Protein AF-A0A0D2MKE3-F1 (afdb_monomer)

Radius of gyration: 37.65 Å; Cα contacts (8 Å, |Δi|>4): 46; chains: 1; bounding box: 100×80×68 Å

Mean predicted aligned error: 19.15 Å

pLDDT: mean 70.08, std 14.95, range [30.0, 91.25]

Sequence (174 aa):
MLSNNLSEYFNKFILGAKDKLILTCVDTIMTKIIQRIAQKKEAKKVIEPLCPKIQKKLDTKTELCNRNSINVLTIMMMLQERLESYADPCYPKTTYISIYSHLIKPIRGAKQWSQVQSIEPIQPLVPRRPPGKPRKARKKGVDEAQLLVKDGRGGHANELHEMWWSIGPQCQNM

Organism: Gossypium raimondii (NCBI:txid29730)

Structure (mmCIF, N/CA/C/O backbone):
data_AF-A0A0D2MKE3-F1
#
_entry.id   AF-A0A0D2MKE3-F1
#
loop_
_atom_site.group_PDB
_atom_site.id
_atom_site.type_symbol
_atom_site.label_atom_id
_atom_site.label_alt_id
_atom_site.label_comp_id
_atom_site.label_asym_id
_atom_site.label_entity_id
_atom_site.label_seq_id
_atom_site.pdbx_PDB_ins_code
_atom_site.Cartn_x
_atom_site.Cartn_y
_atom_site.Cartn_z
_atom_site.occupancy
_atom_site.B_iso_or_equiv
_atom_site.auth_seq_id
_atom_site.auth_comp_id
_atom_site.auth_asym_id
_atom_site.auth_atom_id
_atom_site.pdbx_PDB_model_num
ATOM 1 N N . MET A 1 1 ? -10.986 14.082 -13.977 1.00 52.31 1 MET A N 1
ATOM 2 C CA . MET A 1 1 ? -11.693 12.816 -13.673 1.00 52.31 1 MET A CA 1
ATOM 3 C C . MET A 1 1 ? -10.699 11.724 -13.216 1.00 52.31 1 MET A C 1
ATOM 5 O O . MET A 1 1 ? -10.683 10.635 -13.761 1.00 52.31 1 MET A O 1
ATOM 9 N N . LEU A 1 2 ? -9.843 12.017 -12.221 1.00 53.47 2 LEU A N 1
ATOM 10 C CA . LEU A 1 2 ? -8.822 11.095 -11.662 1.00 53.47 2 LEU A CA 1
ATOM 11 C C . LEU A 1 2 ? -9.070 10.762 -10.176 1.00 53.47 2 LEU A C 1
ATOM 13 O O . LEU A 1 2 ? -8.416 9.889 -9.611 1.00 53.47 2 LEU A O 1
ATOM 17 N N . SER A 1 3 ? -10.024 11.447 -9.537 1.00 49.38 3 SER A N 1
ATOM 18 C CA . SER A 1 3 ? -10.371 11.271 -8.124 1.00 49.38 3 SER A CA 1
ATOM 19 C C . SER A 1 3 ? -11.069 9.941 -7.846 1.00 49.38 3 SER A C 1
ATOM 21 O O . SER A 1 3 ? -10.851 9.369 -6.781 1.00 49.38 3 SER A O 1
ATOM 23 N N . ASN A 1 4 ? -11.840 9.420 -8.810 1.00 67.38 4 ASN A N 1
ATOM 24 C CA . ASN A 1 4 ? -12.616 8.196 -8.617 1.00 67.38 4 ASN A CA 1
ATOM 25 C C . ASN A 1 4 ? -11.717 6.971 -8.361 1.00 67.38 4 ASN A C 1
ATOM 27 O O . ASN A 1 4 ? -11.952 6.193 -7.439 1.00 67.38 4 ASN A O 1
ATOM 31 N N . ASN A 1 5 ? -10.601 6.866 -9.088 1.00 79.56 5 ASN A N 1
ATOM 32 C CA . ASN A 1 5 ? -9.660 5.753 -8.930 1.00 79.56 5 ASN A CA 1
ATOM 33 C C . ASN A 1 5 ? -8.961 5.768 -7.561 1.00 79.56 5 ASN A C 1
ATOM 35 O O . ASN A 1 5 ? -8.686 4.712 -6.987 1.00 79.56 5 ASN A O 1
ATOM 39 N N . LEU A 1 6 ? -8.679 6.957 -7.016 1.00 80.00 6 LEU A N 1
ATOM 40 C CA . LEU A 1 6 ? -8.068 7.098 -5.692 1.00 80.00 6 LEU A CA 1
ATOM 41 C C . LEU A 1 6 ? -9.057 6.723 -4.585 1.00 80.00 6 LEU A C 1
ATOM 43 O O . LEU A 1 6 ? -8.683 5.997 -3.661 1.00 80.00 6 LEU A O 1
ATOM 47 N N . SER A 1 7 ? -10.315 7.162 -4.695 1.00 81.69 7 SER A N 1
ATOM 48 C CA . SER A 1 7 ? -11.361 6.795 -3.738 1.00 81.69 7 SER A CA 1
ATOM 49 C C . SER A 1 7 ? -11.685 5.305 -3.780 1.00 81.69 7 SER A C 1
ATOM 51 O O . SER A 1 7 ? -11.784 4.680 -2.727 1.00 81.69 7 SER A O 1
ATOM 53 N N . GLU A 1 8 ? -11.788 4.701 -4.964 1.00 86.31 8 GLU A N 1
ATOM 54 C CA . GLU A 1 8 ? -12.044 3.264 -5.114 1.00 86.31 8 GLU A CA 1
ATOM 55 C C . GLU A 1 8 ? -10.906 2.421 -4.534 1.00 86.31 8 GLU A C 1
ATOM 57 O O . GLU A 1 8 ? -11.142 1.481 -3.767 1.00 86.31 8 GLU A O 1
ATOM 62 N N . TYR A 1 9 ? -9.658 2.791 -4.830 1.00 87.25 9 TYR A N 1
ATOM 63 C CA . TYR A 1 9 ? -8.494 2.112 -4.274 1.00 87.25 9 TYR A CA 1
ATOM 64 C C . TYR A 1 9 ? -8.438 2.226 -2.749 1.00 87.25 9 TYR A C 1
ATOM 66 O O . TYR A 1 9 ? -8.198 1.228 -2.061 1.00 87.25 9 TYR A O 1
ATOM 74 N N . PHE A 1 10 ? -8.670 3.428 -2.210 1.00 84.38 10 PHE A N 1
ATOM 75 C CA . PHE A 1 10 ? -8.697 3.644 -0.769 1.00 84.38 10 PHE A CA 1
ATOM 76 C C . PHE A 1 10 ? -9.811 2.824 -0.115 1.00 84.38 10 PHE A C 1
ATOM 78 O O . PHE A 1 10 ? -9.535 2.084 0.827 1.00 84.38 10 PHE A O 1
ATOM 85 N N . ASN A 1 11 ? -11.026 2.855 -0.669 1.00 85.94 11 ASN A N 1
ATOM 86 C CA . ASN A 1 11 ? -12.164 2.076 -0.182 1.00 85.94 11 ASN A CA 1
ATOM 87 C C . ASN A 1 11 ? -11.864 0.573 -0.159 1.00 85.94 11 ASN A C 1
ATOM 89 O O . ASN A 1 11 ? -12.123 -0.083 0.849 1.00 85.94 11 ASN A O 1
ATOM 93 N N . LYS A 1 12 ? -11.229 0.035 -1.206 1.00 90.56 12 LYS A N 1
ATOM 94 C CA . LYS A 1 12 ? -10.782 -1.365 -1.240 1.00 90.56 12 LYS A CA 1
ATOM 95 C C . LYS A 1 12 ? -9.701 -1.660 -0.195 1.00 90.56 12 LYS A C 1
ATOM 97 O O . LYS A 1 12 ? -9.696 -2.729 0.412 1.00 90.56 12 LYS A O 1
ATOM 102 N N . PHE A 1 13 ? -8.783 -0.722 0.037 1.00 88.00 13 PHE A N 1
ATOM 103 C CA . PHE A 1 13 ? -7.700 -0.873 1.010 1.00 88.00 13 PHE A CA 1
ATOM 104 C C . PHE A 1 13 ? -8.212 -0.973 2.456 1.00 88.00 13 PHE A C 1
ATOM 106 O O . PHE A 1 13 ? -7.723 -1.813 3.228 1.00 88.00 13 PHE A O 1
ATOM 113 N N . ILE A 1 14 ? -9.211 -0.158 2.808 1.00 90.44 14 ILE A N 1
ATOM 114 C CA . ILE A 1 14 ? -9.793 -0.118 4.156 1.00 90.44 14 ILE A CA 1
ATOM 115 C C . ILE A 1 14 ? -10.975 -1.076 4.349 1.00 90.44 14 ILE A C 1
ATOM 117 O O . ILE A 1 14 ? -11.397 -1.252 5.485 1.00 90.44 14 ILE A O 1
ATOM 121 N N . LEU A 1 15 ? -11.473 -1.730 3.291 1.00 89.81 15 LEU A N 1
ATOM 122 C CA . LEU A 1 15 ? -12.674 -2.576 3.330 1.00 89.81 15 LEU A CA 1
ATOM 123 C C . LEU A 1 15 ? -12.678 -3.558 4.515 1.00 89.81 15 LEU A C 1
ATOM 125 O O . LEU A 1 15 ? -13.566 -3.507 5.349 1.00 89.81 15 LEU A O 1
ATOM 129 N N . GLY A 1 16 ? -11.619 -4.359 4.675 1.00 86.62 16 GLY A N 1
ATOM 130 C CA . GLY A 1 16 ? -11.511 -5.322 5.785 1.00 86.62 16 GLY A CA 1
ATOM 131 C C . GLY A 1 16 ? -11.188 -4.727 7.167 1.00 86.62 16 GLY A C 1
ATOM 132 O O . GLY A 1 16 ? -10.924 -5.478 8.103 1.00 86.62 16 GLY A O 1
ATOM 133 N N . ALA A 1 17 ? -11.111 -3.401 7.293 1.00 87.88 17 ALA A N 1
ATOM 134 C CA . ALA A 1 17 ? -10.895 -2.689 8.555 1.00 87.88 17 ALA A CA 1
ATOM 135 C C . ALA A 1 17 ? -12.123 -1.872 8.992 1.00 87.88 17 ALA A C 1
ATOM 137 O O . ALA A 1 17 ? -12.323 -1.723 10.193 1.00 87.88 17 ALA A O 1
ATOM 138 N N . LYS A 1 18 ? -12.940 -1.381 8.045 1.00 87.88 18 LYS A N 1
ATOM 139 C CA . LYS A 1 18 ? -14.071 -0.468 8.305 1.00 87.88 18 LYS A CA 1
ATOM 140 C C . LYS A 1 18 ? -15.149 -1.046 9.218 1.00 87.88 18 LYS A C 1
ATOM 142 O O . LYS A 1 18 ? -15.751 -0.284 9.963 1.00 87.88 18 LYS A O 1
ATOM 147 N N . ASP A 1 19 ? -15.363 -2.357 9.175 1.00 89.25 19 ASP A N 1
ATOM 148 C CA . ASP A 1 19 ? -16.422 -3.015 9.955 1.00 89.25 19 ASP A CA 1
ATOM 149 C C . ASP A 1 19 ? -15.983 -3.359 11.391 1.00 89.25 19 ASP A C 1
ATOM 151 O O . ASP A 1 19 ? -16.719 -3.991 12.146 1.00 89.25 19 ASP A O 1
ATOM 155 N N . LYS A 1 20 ? -14.765 -2.966 11.785 1.00 87.88 20 LYS A N 1
ATOM 156 C CA . LYS A 1 20 ? -14.216 -3.208 13.124 1.00 87.88 20 LYS A CA 1
ATOM 157 C C . LYS A 1 20 ? -14.419 -1.992 14.026 1.00 87.88 20 LYS A C 1
ATOM 159 O O . LYS A 1 20 ? -14.598 -0.871 13.556 1.00 87.88 20 LYS A O 1
ATOM 164 N N . LEU A 1 21 ? -14.308 -2.209 15.338 1.00 91.25 21 LEU A N 1
ATOM 165 C CA . LEU A 1 21 ? -14.252 -1.125 16.325 1.00 91.25 21 LEU A CA 1
ATOM 166 C C . LEU A 1 21 ? -13.201 -0.084 15.921 1.00 91.25 21 LEU A C 1
ATOM 168 O O . LEU A 1 21 ? -12.148 -0.449 15.403 1.00 91.25 21 LEU A O 1
ATOM 172 N N . ILE A 1 22 ? -13.469 1.198 16.194 1.00 87.38 22 ILE A N 1
ATOM 173 C CA . ILE A 1 22 ? -12.643 2.333 15.737 1.00 87.38 22 ILE A CA 1
ATOM 174 C C . ILE A 1 22 ? -11.161 2.117 16.064 1.00 87.38 22 ILE A C 1
ATOM 176 O O . ILE A 1 22 ? -10.313 2.288 15.190 1.00 87.38 22 ILE A O 1
ATOM 180 N N . LEU A 1 23 ? -10.860 1.668 17.287 1.00 84.12 23 LEU A N 1
ATOM 181 C CA . LEU A 1 23 ? -9.495 1.374 17.723 1.00 84.12 23 LEU A CA 1
ATOM 182 C C . LEU A 1 23 ? -8.840 0.302 16.835 1.00 84.12 23 LEU A C 1
ATOM 184 O O . LEU A 1 23 ? -7.808 0.538 16.213 1.00 84.12 23 LEU A O 1
ATOM 188 N N . THR A 1 24 ? -9.506 -0.841 16.668 1.00 85.25 24 THR A N 1
ATOM 189 C CA . THR A 1 24 ? -9.037 -1.942 15.817 1.00 85.25 24 THR A CA 1
ATOM 190 C C . THR A 1 24 ? -8.964 -1.553 14.335 1.00 85.25 24 THR A C 1
ATOM 192 O O . THR A 1 24 ? -8.097 -2.045 13.611 1.00 85.25 24 THR A O 1
ATOM 195 N N . CYS A 1 25 ? -9.854 -0.680 13.856 1.00 87.25 25 CYS A N 1
ATOM 196 C CA . CYS A 1 25 ? -9.844 -0.156 12.492 1.00 87.25 25 CYS A CA 1
ATOM 197 C C . CYS A 1 25 ? -8.582 0.681 12.247 1.00 87.25 25 CYS A C 1
ATOM 199 O O . CYS A 1 25 ? -7.854 0.421 11.286 1.00 87.25 25 CYS A O 1
ATOM 201 N N . VAL A 1 26 ? -8.288 1.636 13.136 1.00 87.31 26 VAL A N 1
ATOM 202 C CA . VAL A 1 26 ? -7.088 2.481 13.055 1.00 87.31 26 VAL A CA 1
ATOM 203 C C . VAL A 1 26 ? -5.822 1.629 13.137 1.00 87.31 26 VAL A C 1
ATOM 205 O O . VAL A 1 26 ? -4.963 1.753 12.264 1.00 87.31 26 VAL A O 1
ATOM 208 N N . ASP A 1 27 ? -5.747 0.693 14.084 1.00 85.88 27 ASP A N 1
ATOM 209 C CA . ASP A 1 27 ? -4.601 -0.214 14.226 1.00 85.88 27 ASP A CA 1
ATOM 210 C C . ASP A 1 27 ? -4.387 -1.076 12.975 1.00 85.88 27 ASP A C 1
ATOM 212 O O . ASP A 1 27 ? -3.259 -1.252 12.501 1.00 85.88 27 ASP A O 1
ATOM 216 N N . THR A 1 28 ? -5.474 -1.579 12.378 1.00 87.38 28 THR A N 1
ATOM 217 C CA . THR A 1 28 ? -5.412 -2.370 11.140 1.00 87.38 28 THR A CA 1
ATOM 218 C C . THR A 1 28 ? -4.893 -1.522 9.975 1.00 87.38 28 THR A C 1
ATOM 220 O O . THR A 1 28 ? -4.047 -1.979 9.203 1.00 87.38 28 THR A O 1
ATOM 223 N N . ILE A 1 29 ? -5.378 -0.284 9.828 1.00 89.00 29 ILE A N 1
ATOM 224 C CA . ILE A 1 29 ? -4.932 0.636 8.772 1.00 89.00 29 ILE A CA 1
ATOM 225 C C . ILE A 1 29 ? -3.454 0.990 8.966 1.00 89.00 29 ILE A C 1
ATOM 227 O O . ILE A 1 29 ? -2.676 0.882 8.014 1.00 89.00 29 ILE A O 1
ATOM 231 N N . MET A 1 30 ? -3.049 1.342 10.189 1.00 85.88 30 MET A N 1
ATOM 232 C CA . MET A 1 30 ? -1.656 1.650 10.521 1.00 85.88 30 MET A CA 1
ATOM 233 C C . MET A 1 30 ? -0.735 0.470 10.217 1.00 85.88 30 MET A C 1
ATOM 235 O O . MET A 1 30 ? 0.257 0.637 9.509 1.00 85.88 30 MET A O 1
ATOM 239 N N . THR A 1 31 ? -1.093 -0.734 10.663 1.00 84.81 31 THR A N 1
ATOM 240 C CA . THR A 1 31 ? -0.304 -1.949 10.418 1.00 84.81 31 THR A CA 1
ATOM 241 C C . THR A 1 31 ? -0.121 -2.203 8.921 1.00 84.81 31 THR A C 1
ATOM 243 O O . THR A 1 31 ? 0.999 -2.448 8.469 1.00 84.81 31 THR A O 1
ATOM 246 N N . LYS A 1 32 ? -1.183 -2.061 8.114 1.00 87.69 32 LYS A N 1
ATOM 247 C CA . LYS A 1 32 ? -1.094 -2.207 6.651 1.00 87.69 32 LYS A CA 1
ATOM 248 C C . LYS A 1 32 ? -0.184 -1.157 6.006 1.00 87.69 32 LYS A C 1
ATOM 250 O O . LYS A 1 32 ? 0.539 -1.474 5.060 1.00 87.69 32 LYS A O 1
ATOM 255 N N . ILE A 1 33 ? -0.219 0.091 6.480 1.00 86.19 33 ILE A N 1
ATOM 256 C CA . ILE A 1 33 ? 0.670 1.156 5.990 1.00 86.19 33 ILE A CA 1
ATOM 257 C C . ILE A 1 33 ? 2.124 0.821 6.340 1.00 86.19 33 ILE A C 1
ATOM 259 O O . ILE A 1 33 ? 2.981 0.846 5.457 1.00 86.19 33 ILE A O 1
ATOM 263 N N . ILE A 1 34 ? 2.397 0.431 7.588 1.00 83.31 34 ILE A N 1
ATOM 264 C CA . ILE A 1 34 ? 3.740 0.075 8.067 1.00 83.31 34 ILE A CA 1
ATOM 265 C C . ILE A 1 34 ? 4.310 -1.103 7.271 1.00 83.31 34 ILE A C 1
ATOM 267 O O . ILE A 1 34 ? 5.431 -1.015 6.769 1.00 83.31 34 ILE A O 1
ATOM 271 N N . GLN A 1 35 ? 3.530 -2.170 7.081 1.00 84.06 35 GLN A N 1
ATOM 272 C CA . GLN A 1 35 ? 3.938 -3.333 6.287 1.00 84.06 35 GLN A CA 1
ATOM 273 C C . GLN A 1 35 ? 4.291 -2.945 4.849 1.00 84.06 35 GLN A C 1
ATOM 275 O O . GLN A 1 35 ? 5.321 -3.370 4.329 1.00 84.06 35 GLN A O 1
ATOM 280 N N . ARG A 1 36 ? 3.487 -2.083 4.212 1.00 83.75 36 ARG A N 1
ATOM 281 C CA . ARG A 1 36 ? 3.782 -1.583 2.860 1.00 83.75 36 ARG A CA 1
ATOM 282 C C . ARG A 1 36 ? 5.069 -0.771 2.807 1.00 83.75 36 ARG A C 1
ATOM 284 O O . ARG A 1 36 ? 5.821 -0.895 1.842 1.00 83.75 36 ARG A O 1
ATOM 291 N N . ILE A 1 37 ? 5.334 0.052 3.819 1.00 81.62 37 ILE A N 1
ATOM 292 C CA . ILE A 1 37 ? 6.579 0.819 3.916 1.00 81.62 37 ILE A CA 1
ATOM 293 C C . ILE A 1 37 ? 7.775 -0.124 4.090 1.00 81.62 37 ILE A C 1
ATOM 295 O O . ILE A 1 37 ? 8.781 0.055 3.406 1.00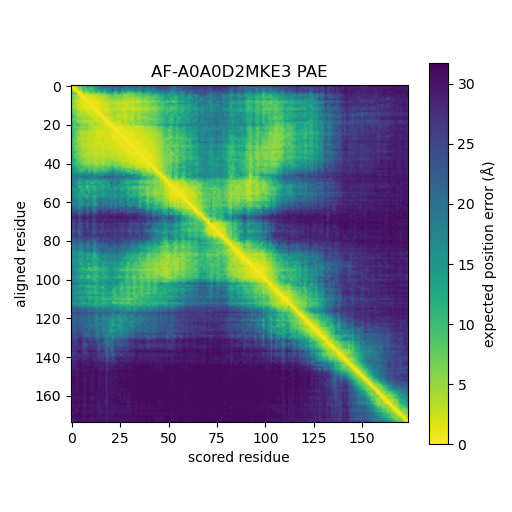 81.62 37 ILE A O 1
ATOM 299 N N . ALA A 1 38 ? 7.663 -1.141 4.948 1.00 81.69 38 ALA A N 1
ATOM 300 C CA . ALA A 1 38 ? 8.713 -2.133 5.171 1.00 81.69 38 ALA A CA 1
ATOM 301 C C . ALA A 1 38 ? 9.020 -2.934 3.894 1.00 81.69 38 ALA A C 1
ATOM 303 O O . ALA A 1 38 ? 10.162 -2.951 3.445 1.00 81.69 38 ALA A O 1
ATOM 304 N N . GLN A 1 39 ? 7.996 -3.486 3.234 1.00 80.94 39 GLN A N 1
ATOM 305 C CA . GLN A 1 39 ? 8.140 -4.187 1.951 1.00 80.94 39 GLN A CA 1
ATOM 306 C C . GLN A 1 39 ? 8.791 -3.301 0.883 1.00 80.94 39 GLN A C 1
ATOM 308 O O . GLN A 1 39 ? 9.670 -3.747 0.148 1.00 80.94 39 GLN A O 1
ATOM 313 N N . LYS A 1 40 ? 8.398 -2.021 0.809 1.00 76.44 40 LYS A N 1
ATOM 314 C CA . LYS A 1 40 ? 9.028 -1.063 -0.107 1.00 76.44 40 LYS A CA 1
ATOM 315 C C . LYS A 1 40 ? 10.491 -0.795 0.248 1.00 76.44 40 LYS A C 1
ATOM 317 O O . LYS A 1 40 ? 11.285 -0.639 -0.671 1.00 76.44 40 LYS A O 1
ATOM 322 N N . LYS A 1 41 ? 10.861 -0.719 1.532 1.00 76.75 41 LYS A N 1
ATOM 323 C CA . LYS A 1 41 ? 12.263 -0.558 1.956 1.00 76.75 41 LYS A CA 1
ATOM 324 C C . LYS A 1 41 ? 13.113 -1.763 1.561 1.00 76.75 41 LYS A C 1
ATOM 326 O O . LYS A 1 41 ? 14.193 -1.556 1.023 1.00 76.75 41 LYS A O 1
ATOM 331 N N . GLU A 1 42 ? 12.616 -2.984 1.748 1.00 75.88 42 GLU A N 1
ATOM 332 C CA . GLU A 1 42 ? 13.316 -4.196 1.299 1.00 75.88 42 GLU A CA 1
ATOM 333 C C . GLU A 1 42 ? 13.472 -4.218 -0.227 1.00 75.88 42 GLU A C 1
ATOM 335 O O . GLU A 1 42 ? 14.572 -4.415 -0.735 1.00 75.88 42 GLU A O 1
ATOM 340 N N . ALA A 1 43 ? 12.420 -3.876 -0.976 1.00 69.50 43 ALA A N 1
ATOM 341 C CA . ALA A 1 43 ? 12.498 -3.762 -2.434 1.00 69.50 43 ALA A CA 1
ATOM 342 C C . ALA A 1 43 ? 13.473 -2.663 -2.908 1.00 69.50 43 ALA A C 1
ATOM 344 O O . ALA A 1 43 ? 14.061 -2.778 -3.980 1.00 69.50 43 ALA A O 1
ATOM 345 N N . LYS A 1 44 ? 13.688 -1.600 -2.115 1.00 70.06 44 LYS A N 1
ATOM 346 C CA . LYS A 1 44 ? 14.717 -0.586 -2.402 1.00 70.06 44 LYS A CA 1
ATOM 347 C C . LYS A 1 44 ? 16.146 -1.125 -2.235 1.00 70.06 44 LYS A C 1
ATOM 349 O O . LYS A 1 44 ? 17.041 -0.535 -2.833 1.00 70.06 44 LYS A O 1
ATOM 354 N N . LYS A 1 45 ? 16.385 -2.206 -1.481 1.00 73.25 45 LYS A N 1
ATOM 355 C CA . LYS A 1 45 ? 17.733 -2.788 -1.311 1.00 73.25 45 LYS A CA 1
ATOM 356 C C . LYS A 1 45 ? 18.217 -3.556 -2.544 1.00 73.25 45 LYS A C 1
ATOM 358 O O . LYS A 1 45 ? 19.415 -3.595 -2.787 1.00 73.25 45 LYS A O 1
ATOM 363 N N . VAL A 1 46 ? 17.306 -4.129 -3.332 1.00 73.25 46 VAL A N 1
ATOM 364 C CA . VAL A 1 46 ? 17.637 -4.889 -4.553 1.00 73.25 46 VAL A CA 1
ATOM 365 C C . VAL A 1 46 ? 18.332 -3.972 -5.561 1.00 73.25 46 VAL A C 1
ATOM 367 O O . VAL A 1 46 ? 17.770 -2.942 -5.903 1.00 73.25 46 VAL A O 1
ATOM 370 N N . ILE A 1 47 ? 19.538 -4.304 -6.028 1.00 68.25 47 ILE A N 1
ATOM 371 C CA . ILE A 1 47 ? 20.425 -3.418 -6.826 1.00 68.25 47 ILE A CA 1
ATOM 372 C C . ILE A 1 47 ? 19.917 -3.190 -8.272 1.00 68.25 47 ILE A C 1
ATOM 374 O O . ILE A 1 47 ? 20.511 -2.433 -9.032 1.00 68.25 47 ILE A O 1
ATOM 378 N N . GLU A 1 48 ? 18.781 -3.779 -8.648 1.00 69.06 48 GLU A N 1
ATOM 379 C CA . GLU A 1 48 ? 18.240 -3.688 -10.005 1.00 69.06 48 GLU A CA 1
ATOM 380 C C . GLU A 1 48 ? 17.944 -2.240 -10.451 1.00 69.06 48 GLU A C 1
ATOM 382 O O . GLU A 1 48 ? 17.460 -1.429 -9.649 1.00 69.06 48 GLU A O 1
ATOM 387 N N . PRO A 1 49 ? 18.205 -1.894 -11.727 1.00 72.88 49 PRO A N 1
ATOM 388 C CA . PRO A 1 49 ? 18.050 -0.524 -12.229 1.00 72.88 49 PRO A CA 1
ATOM 389 C C . PRO A 1 49 ? 16.577 -0.128 -12.413 1.00 72.88 49 PRO A C 1
ATOM 391 O O . PRO A 1 49 ? 16.209 1.044 -12.265 1.00 72.88 49 PRO A O 1
ATOM 394 N N . LEU A 1 50 ? 15.718 -1.116 -12.681 1.00 76.12 50 LEU A N 1
ATOM 395 C CA . LEU A 1 50 ? 14.270 -0.977 -12.810 1.00 76.12 50 LEU A CA 1
ATOM 396 C C . LEU A 1 50 ? 13.524 -1.590 -11.629 1.00 76.12 50 LEU A C 1
ATOM 398 O O . LEU A 1 50 ? 14.010 -2.458 -10.911 1.00 76.12 50 LEU A O 1
ATOM 402 N N . CYS A 1 51 ? 12.287 -1.136 -11.427 1.00 73.81 51 CYS A N 1
ATOM 403 C CA . CYS A 1 51 ? 11.423 -1.749 -10.426 1.00 73.81 51 CYS A CA 1
ATOM 404 C C . CYS A 1 51 ? 11.021 -3.179 -10.862 1.00 73.81 51 CYS A C 1
ATOM 406 O O . CYS A 1 51 ? 10.610 -3.353 -12.015 1.00 73.81 51 CYS A O 1
ATOM 408 N N . PRO A 1 52 ? 10.953 -4.167 -9.943 1.00 75.19 52 PRO A N 1
ATOM 409 C CA . PRO A 1 52 ? 10.740 -5.581 -10.292 1.00 75.19 52 PRO A CA 1
ATOM 410 C C . PRO A 1 52 ? 9.481 -5.872 -11.123 1.00 75.19 52 PRO A C 1
ATOM 412 O O . PRO A 1 52 ? 9.431 -6.810 -11.911 1.00 75.19 52 PRO A O 1
ATOM 415 N N . LYS A 1 53 ? 8.419 -5.070 -10.961 1.00 76.06 53 LYS A N 1
ATOM 416 C CA . LYS A 1 53 ? 7.185 -5.215 -11.755 1.00 76.06 53 LYS A CA 1
ATOM 417 C C . LYS A 1 53 ? 7.370 -4.851 -13.225 1.00 76.06 53 LYS A C 1
ATOM 419 O O . LYS A 1 53 ? 6.667 -5.394 -14.069 1.00 76.06 53 LYS A O 1
ATOM 424 N N . ILE A 1 54 ? 8.228 -3.878 -13.504 1.00 77.62 54 ILE A N 1
ATOM 425 C CA . ILE A 1 54 ? 8.477 -3.372 -14.853 1.00 77.62 54 ILE A CA 1
ATOM 426 C C . ILE A 1 54 ? 9.459 -4.305 -15.545 1.00 77.62 54 ILE A C 1
ATOM 428 O O . ILE A 1 54 ? 9.218 -4.673 -16.685 1.00 77.62 54 ILE A O 1
ATOM 432 N N . GLN A 1 55 ? 10.470 -4.774 -14.813 1.00 76.69 55 GLN A N 1
ATOM 433 C CA . GLN A 1 55 ? 11.413 -5.780 -15.290 1.00 76.69 55 GLN A CA 1
ATOM 434 C C . GLN A 1 55 ? 10.691 -7.055 -15.734 1.00 76.69 55 GLN A C 1
ATOM 436 O O . GLN A 1 55 ? 10.750 -7.390 -16.905 1.00 76.69 55 GLN A O 1
ATOM 441 N N . LYS A 1 56 ? 9.806 -7.626 -14.903 1.00 81.06 56 LYS A N 1
ATOM 442 C CA . LYS A 1 56 ? 8.969 -8.775 -15.312 1.00 81.06 56 LYS A CA 1
ATOM 443 C C . LYS A 1 56 ? 8.133 -8.528 -16.575 1.00 81.06 56 LYS A C 1
ATOM 445 O O . LYS A 1 56 ? 7.884 -9.446 -17.354 1.00 81.06 56 LYS A O 1
ATOM 450 N N . LYS A 1 57 ? 7.653 -7.296 -16.781 1.00 80.00 57 LYS A N 1
ATOM 451 C CA . LYS A 1 57 ? 6.914 -6.916 -18.000 1.00 80.00 57 LYS A CA 1
ATOM 452 C C . LYS A 1 57 ? 7.827 -6.771 -19.220 1.00 80.00 57 LYS A C 1
ATOM 454 O O . LYS A 1 57 ? 7.363 -6.979 -20.336 1.00 80.00 57 LYS A O 1
ATOM 459 N N . LEU A 1 58 ? 9.078 -6.371 -19.020 1.00 74.44 58 LEU A N 1
ATOM 460 C CA . LEU A 1 58 ? 10.092 -6.304 -20.068 1.00 74.44 58 LEU A CA 1
ATOM 461 C C . LEU A 1 58 ? 10.568 -7.711 -20.436 1.00 74.44 58 LEU A C 1
ATOM 463 O O . LEU A 1 58 ? 10.596 -8.030 -21.619 1.00 74.44 58 LEU A O 1
ATOM 467 N N . ASP A 1 59 ? 10.815 -8.573 -19.451 1.00 75.88 59 ASP A N 1
ATOM 468 C CA . ASP A 1 59 ? 11.240 -9.963 -19.651 1.00 75.88 59 ASP A CA 1
ATOM 469 C C . ASP A 1 59 ? 10.187 -10.750 -20.440 1.00 75.88 59 ASP A C 1
ATOM 471 O O . ASP A 1 59 ? 10.489 -11.347 -21.466 1.00 75.88 59 ASP A O 1
ATOM 475 N N . THR A 1 60 ? 8.911 -10.645 -20.055 1.00 78.00 60 THR A N 1
ATOM 476 C CA . THR A 1 60 ? 7.804 -11.295 -20.786 1.00 78.00 60 THR A CA 1
ATOM 477 C C . THR A 1 60 ? 7.663 -10.798 -22.225 1.00 78.00 60 THR A C 1
ATOM 479 O O . THR A 1 60 ? 7.423 -11.592 -23.134 1.00 78.00 60 THR A O 1
ATOM 482 N N . LYS A 1 61 ? 7.832 -9.492 -22.472 1.00 71.62 61 LYS A N 1
ATOM 483 C CA . LYS A 1 61 ? 7.856 -8.954 -23.842 1.00 71.62 61 LYS A CA 1
ATOM 484 C C . LYS A 1 61 ? 9.075 -9.438 -24.625 1.00 71.62 61 LYS A C 1
ATOM 486 O O . LYS A 1 61 ? 8.950 -9.689 -25.818 1.00 71.62 61 LYS A O 1
ATOM 491 N N . THR A 1 62 ? 10.215 -9.592 -23.959 1.00 69.06 62 THR A N 1
ATOM 492 C CA . THR A 1 62 ? 11.464 -10.096 -24.541 1.00 69.06 62 THR A CA 1
ATOM 493 C C . THR A 1 62 ? 11.335 -11.568 -24.941 1.00 69.06 62 THR A C 1
ATOM 495 O O . THR A 1 62 ? 11.671 -11.933 -26.065 1.00 69.06 62 THR A O 1
ATOM 498 N N . GLU A 1 63 ? 10.743 -12.406 -24.090 1.00 67.19 63 GLU A N 1
ATOM 499 C CA . GLU A 1 63 ? 10.478 -13.821 -24.383 1.00 67.19 63 GLU A CA 1
ATOM 500 C C . GLU A 1 63 ? 9.533 -14.015 -25.579 1.00 67.19 63 GLU A C 1
ATOM 502 O O . GLU A 1 63 ? 9.779 -14.865 -26.436 1.00 67.19 63 GLU A O 1
ATOM 507 N N . LEU A 1 64 ? 8.477 -13.198 -25.685 1.00 65.38 64 LEU A N 1
ATOM 508 C CA . LEU A 1 64 ? 7.570 -13.202 -26.842 1.00 65.38 64 LEU A CA 1
ATOM 509 C C . LEU A 1 64 ? 8.276 -12.768 -28.135 1.00 65.38 64 LEU A C 1
ATOM 511 O O . LEU A 1 64 ? 7.929 -13.218 -29.227 1.00 65.38 64 LEU A O 1
ATOM 515 N N . CYS A 1 65 ? 9.272 -11.897 -28.009 1.00 60.19 65 CYS A N 1
ATOM 516 C CA . CYS A 1 65 ? 10.024 -11.331 -29.114 1.00 60.19 65 CYS A CA 1
ATOM 517 C C . CYS A 1 65 ? 11.045 -12.314 -29.701 1.00 60.19 65 CYS A C 1
ATOM 519 O O . CYS A 1 65 ? 11.206 -12.366 -30.915 1.00 60.19 65 CYS A O 1
ATOM 521 N N . ASN A 1 66 ? 11.653 -13.158 -28.864 1.00 58.06 66 ASN A N 1
ATOM 522 C CA . ASN A 1 66 ? 12.571 -14.219 -29.297 1.00 58.06 66 ASN A CA 1
ATOM 523 C C . ASN A 1 66 ? 11.887 -15.314 -30.136 1.00 58.06 66 ASN A C 1
ATOM 525 O O . ASN A 1 66 ? 12.563 -16.115 -30.775 1.00 58.06 66 ASN A O 1
ATOM 529 N N . ARG A 1 67 ? 10.547 -15.356 -30.144 1.00 59.91 67 ARG A N 1
ATOM 530 C CA . ARG A 1 67 ? 9.752 -16.330 -30.902 1.00 59.91 67 ARG A CA 1
ATOM 531 C C . ARG A 1 67 ? 9.347 -15.831 -32.300 1.00 59.91 67 ARG A C 1
ATOM 533 O O . ARG A 1 67 ? 9.061 -16.657 -33.159 1.00 59.91 67 ARG A O 1
ATOM 540 N N . ASN A 1 68 ? 9.362 -14.515 -32.543 1.00 57.06 68 ASN A N 1
ATOM 541 C CA . ASN A 1 68 ? 8.934 -13.896 -33.802 1.00 57.06 68 ASN A CA 1
ATOM 542 C C . ASN A 1 68 ? 10.092 -13.093 -34.416 1.00 57.06 68 ASN A C 1
ATOM 544 O O . ASN A 1 68 ? 10.565 -12.118 -33.839 1.00 57.06 68 ASN A O 1
ATOM 548 N N . SER A 1 69 ? 10.542 -13.499 -35.600 1.00 55.78 69 SER A N 1
ATOM 549 C CA . SER A 1 69 ? 11.861 -13.181 -36.164 1.00 55.78 69 SER A CA 1
ATOM 550 C C . SER A 1 69 ? 12.156 -11.712 -36.518 1.00 55.78 69 SER A C 1
ATOM 552 O O . SER A 1 69 ? 13.269 -11.438 -36.950 1.00 55.78 69 SER A O 1
ATOM 554 N N . ILE A 1 70 ? 11.227 -10.755 -36.378 1.00 57.75 70 ILE A N 1
ATOM 555 C CA . ILE A 1 70 ? 11.454 -9.348 -36.774 1.00 57.75 70 ILE A CA 1
ATOM 556 C C . ILE A 1 70 ? 10.650 -8.398 -35.881 1.00 57.75 70 ILE A C 1
ATOM 558 O O . ILE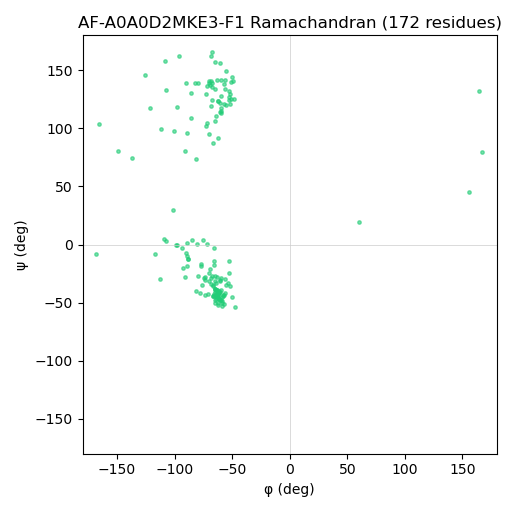 A 1 70 ? 9.583 -7.918 -36.248 1.00 57.75 70 ILE A O 1
ATOM 562 N N . ASN A 1 71 ? 11.154 -8.112 -34.689 1.00 63.88 71 ASN A N 1
ATOM 563 C CA . ASN A 1 71 ? 10.561 -7.125 -33.794 1.00 63.88 71 ASN A CA 1
ATOM 564 C C . ASN A 1 71 ? 11.629 -6.096 -33.410 1.00 63.88 71 ASN A C 1
ATOM 566 O O . ASN A 1 71 ? 12.802 -6.426 -33.247 1.00 63.88 71 ASN A O 1
ATOM 570 N N . VAL A 1 72 ? 11.212 -4.841 -33.224 1.00 64.00 72 VAL A N 1
ATOM 571 C CA . VAL A 1 72 ? 12.086 -3.719 -32.825 1.00 64.00 72 VAL A CA 1
ATOM 572 C C . VAL A 1 72 ? 12.889 -4.044 -31.555 1.00 64.00 72 VAL A C 1
ATOM 574 O O . VAL A 1 72 ? 14.046 -3.650 -31.448 1.00 64.00 72 VAL A O 1
ATOM 577 N N . LEU A 1 73 ? 12.316 -4.830 -30.631 1.00 62.28 73 LEU A N 1
ATOM 578 C CA . LEU A 1 73 ? 13.018 -5.318 -29.438 1.00 62.28 73 LEU A CA 1
ATOM 579 C C . LEU A 1 73 ? 14.213 -6.219 -29.791 1.00 62.28 73 LEU A C 1
ATOM 581 O O . LEU A 1 73 ? 15.275 -6.060 -29.199 1.00 62.28 73 LEU A O 1
ATOM 585 N N . THR A 1 74 ? 14.062 -7.133 -30.758 1.00 62.38 74 THR A N 1
ATOM 586 C CA . THR A 1 74 ? 15.144 -8.025 -31.200 1.00 62.38 74 THR A CA 1
ATOM 587 C C . THR A 1 74 ? 16.287 -7.220 -31.821 1.00 62.38 74 THR A C 1
ATOM 589 O O . THR A 1 74 ? 17.447 -7.501 -31.547 1.00 62.38 74 THR A O 1
ATOM 592 N N . ILE A 1 75 ? 15.974 -6.171 -32.593 1.00 63.97 75 ILE A N 1
ATOM 593 C CA . ILE A 1 75 ? 16.971 -5.259 -33.184 1.00 63.97 75 ILE A CA 1
ATOM 594 C C . ILE A 1 75 ? 17.689 -4.446 -32.092 1.00 63.97 75 ILE A C 1
ATOM 596 O O . ILE A 1 75 ? 18.912 -4.371 -32.104 1.00 63.97 75 ILE A O 1
ATOM 600 N N . MET A 1 76 ? 16.965 -3.903 -31.106 1.00 67.50 76 MET A N 1
ATOM 601 C CA . MET A 1 76 ? 17.567 -3.201 -29.958 1.00 67.50 76 MET A CA 1
ATOM 602 C C . MET A 1 76 ? 18.485 -4.105 -29.123 1.00 67.50 76 MET A C 1
ATOM 604 O O . MET A 1 76 ? 19.561 -3.678 -28.715 1.00 67.50 76 MET A O 1
ATOM 608 N N . MET A 1 77 ? 18.092 -5.364 -28.899 1.00 63.38 77 MET A N 1
ATOM 609 C CA . MET A 1 77 ? 18.930 -6.347 -28.204 1.00 63.38 77 MET A CA 1
ATOM 610 C C . MET A 1 77 ? 20.207 -6.678 -28.988 1.00 63.38 77 MET A C 1
ATOM 612 O O . MET A 1 77 ? 21.269 -6.809 -28.386 1.00 63.38 77 MET A O 1
ATOM 616 N N . MET A 1 78 ? 20.118 -6.774 -30.320 1.00 59.81 78 MET A N 1
ATOM 617 C CA . MET A 1 78 ? 21.265 -7.000 -31.214 1.00 59.81 78 MET A CA 1
ATOM 618 C C . MET A 1 78 ? 22.215 -5.792 -31.273 1.00 59.81 78 MET A C 1
ATOM 620 O O . MET A 1 78 ? 23.412 -5.972 -31.466 1.00 59.81 78 MET A O 1
ATOM 624 N N . LEU A 1 79 ? 21.700 -4.574 -31.068 1.00 65.31 79 LEU A N 1
ATOM 625 C CA . LEU A 1 79 ? 22.482 -3.332 -30.983 1.00 65.31 79 LEU A CA 1
ATOM 626 C C . LEU A 1 79 ? 23.142 -3.115 -29.609 1.00 65.31 79 LEU A C 1
ATOM 628 O O . LEU A 1 79 ? 23.832 -2.119 -29.413 1.00 65.31 79 LEU A O 1
ATOM 632 N N . GLN A 1 80 ? 22.961 -4.048 -28.664 1.00 59.12 80 GLN A N 1
ATOM 633 C CA . GLN A 1 80 ? 23.587 -4.032 -27.336 1.00 59.12 80 GLN A CA 1
ATOM 634 C C . GLN A 1 80 ? 23.234 -2.787 -26.494 1.00 59.12 80 GLN A C 1
ATOM 636 O O . GLN A 1 80 ? 23.906 -2.472 -25.508 1.00 59.12 80 GLN A O 1
ATOM 641 N N . GLU A 1 81 ? 22.144 -2.097 -26.842 1.00 63.16 81 GLU A N 1
ATOM 642 C CA . GLU A 1 81 ? 21.599 -0.998 -26.053 1.00 63.16 81 GLU A CA 1
ATOM 643 C C . GLU A 1 81 ? 20.772 -1.536 -24.881 1.00 63.16 81 GLU A C 1
ATOM 645 O O . GLU A 1 81 ? 19.996 -2.490 -24.995 1.00 63.16 81 GLU A O 1
ATOM 650 N N . ARG A 1 82 ? 20.918 -0.908 -23.709 1.00 65.25 82 ARG A N 1
ATOM 651 C CA . ARG A 1 82 ? 20.128 -1.281 -22.530 1.00 65.25 82 ARG A CA 1
ATOM 652 C C . ARG A 1 82 ? 18.671 -0.908 -22.775 1.00 65.25 82 ARG A C 1
ATOM 654 O O . ARG A 1 82 ? 18.352 0.274 -22.860 1.00 65.25 82 ARG A O 1
ATOM 661 N N . LEU A 1 83 ? 17.781 -1.899 -22.752 1.00 65.06 83 LEU A N 1
ATOM 662 C CA . LEU A 1 83 ? 16.322 -1.731 -22.863 1.00 65.06 83 LEU A CA 1
ATOM 663 C C . LEU A 1 83 ? 15.748 -0.723 -21.841 1.00 65.06 83 LEU A C 1
ATOM 665 O O . LEU A 1 83 ? 14.710 -0.103 -22.050 1.00 65.06 83 LEU A O 1
ATOM 669 N N . GLU A 1 84 ? 16.463 -0.537 -20.733 1.00 66.38 84 GLU A N 1
ATOM 670 C CA . GLU A 1 84 ? 16.161 0.410 -19.660 1.00 66.38 84 GLU A CA 1
ATOM 671 C C . GLU A 1 84 ? 16.228 1.879 -20.095 1.00 66.38 84 GLU A C 1
ATOM 673 O O . GLU A 1 84 ? 15.543 2.711 -19.509 1.00 66.38 84 GLU A O 1
ATOM 678 N N . SER A 1 85 ? 17.027 2.193 -21.119 1.00 70.06 85 SER A N 1
ATOM 679 C CA . SER A 1 85 ? 17.179 3.549 -21.666 1.00 70.06 85 SER A CA 1
ATOM 680 C C . SER A 1 85 ? 15.934 4.037 -22.409 1.00 70.06 85 SER A C 1
ATOM 682 O O . SER A 1 85 ? 15.693 5.237 -22.487 1.00 70.06 85 SER A O 1
ATOM 684 N N . TYR A 1 86 ? 15.118 3.104 -22.905 1.00 71.75 86 TYR A N 1
ATOM 685 C CA . TYR A 1 86 ? 13.867 3.396 -23.598 1.00 71.75 86 TYR A CA 1
ATOM 686 C C . TYR A 1 86 ? 12.669 3.497 -22.641 1.00 71.75 86 TYR A C 1
ATOM 688 O O . TYR A 1 86 ? 11.581 3.932 -23.021 1.00 71.75 86 TYR A O 1
ATOM 696 N N . ALA A 1 87 ? 12.837 3.074 -21.384 1.00 72.12 87 ALA A N 1
ATOM 697 C CA . ALA A 1 87 ? 11.796 3.232 -20.386 1.00 72.12 87 ALA A CA 1
ATOM 698 C C . ALA A 1 87 ? 11.633 4.719 -20.037 1.00 72.12 87 ALA A C 1
ATOM 700 O O . ALA A 1 87 ? 12.614 5.432 -19.839 1.00 72.12 87 ALA A O 1
ATOM 701 N N . ASP A 1 88 ? 10.382 5.173 -19.924 1.00 77.94 88 ASP A N 1
ATOM 702 C CA . ASP A 1 88 ? 10.070 6.530 -19.469 1.00 77.94 88 ASP A CA 1
ATOM 703 C C . ASP A 1 88 ? 10.839 6.873 -18.169 1.00 77.94 88 ASP A C 1
ATOM 705 O O . ASP A 1 88 ? 10.923 6.012 -17.281 1.00 77.94 88 ASP A O 1
ATOM 709 N N . PRO A 1 89 ? 11.358 8.110 -18.008 1.00 81.44 89 PRO A N 1
ATOM 710 C CA . PRO A 1 89 ? 12.097 8.547 -16.818 1.00 81.44 89 PRO A CA 1
ATOM 711 C C . PRO A 1 89 ? 11.390 8.331 -15.467 1.00 81.44 89 PRO A C 1
ATOM 713 O O . PRO A 1 89 ? 12.037 8.414 -14.419 1.00 81.44 89 PRO A O 1
ATOM 716 N N . CYS A 1 90 ? 10.084 8.038 -15.448 1.00 77.38 90 CYS A N 1
ATOM 717 C CA . CYS A 1 90 ? 9.335 7.669 -14.245 1.00 77.38 90 CYS A CA 1
ATOM 718 C C . CYS A 1 90 ? 9.560 6.221 -13.756 1.00 77.38 90 CYS A C 1
ATOM 720 O O . CYS A 1 90 ? 9.239 5.907 -12.606 1.00 77.38 90 CYS A O 1
ATOM 722 N N . TYR A 1 91 ? 10.103 5.338 -14.597 1.00 76.12 91 TYR A N 1
ATOM 723 C CA . TYR A 1 91 ? 10.290 3.910 -14.321 1.00 76.12 91 TYR A CA 1
ATOM 724 C C . TYR A 1 91 ? 11.627 3.495 -13.683 1.00 76.12 91 TYR A C 1
ATOM 726 O O . TYR A 1 91 ? 11.621 2.492 -12.948 1.00 76.12 91 TYR A O 1
ATOM 734 N N . PRO A 1 92 ? 12.750 4.214 -13.894 1.00 82.56 92 PRO A N 1
ATOM 735 C CA . PRO A 1 92 ? 13.979 3.991 -13.156 1.00 82.56 92 PRO A CA 1
ATOM 736 C C . PRO A 1 92 ? 13.755 3.969 -11.647 1.00 82.56 92 PRO A C 1
ATOM 738 O O . PRO A 1 92 ? 13.010 4.768 -11.063 1.00 82.56 92 PRO A O 1
ATOM 741 N N . LYS A 1 93 ? 14.455 3.049 -10.985 1.00 81.50 93 LYS A N 1
ATOM 742 C CA . LYS A 1 93 ? 14.370 2.884 -9.535 1.00 81.50 93 LYS A CA 1
ATOM 743 C C . LYS A 1 93 ? 14.802 4.148 -8.786 1.00 81.50 93 LYS A C 1
ATOM 745 O O . LYS A 1 93 ? 14.269 4.428 -7.715 1.00 81.50 93 LYS A O 1
ATOM 750 N N . THR A 1 94 ? 15.723 4.930 -9.344 1.00 81.12 94 THR A N 1
ATOM 751 C CA . THR A 1 94 ? 16.182 6.216 -8.794 1.00 81.12 94 THR A CA 1
ATOM 752 C C . THR A 1 94 ? 15.029 7.212 -8.646 1.00 81.12 94 THR A C 1
ATOM 754 O O . THR A 1 94 ? 14.797 7.723 -7.547 1.00 81.12 94 THR A O 1
ATOM 757 N N . THR A 1 95 ? 14.236 7.406 -9.703 1.00 82.00 95 THR A N 1
ATOM 758 C CA . THR A 1 95 ? 13.050 8.273 -9.707 1.00 82.00 95 THR A CA 1
ATOM 759 C C . THR A 1 95 ? 12.002 7.773 -8.717 1.00 82.00 95 THR A C 1
ATOM 761 O O . THR A 1 95 ? 11.493 8.542 -7.901 1.00 82.00 95 THR A O 1
ATOM 764 N N . TYR A 1 96 ? 11.746 6.461 -8.696 1.00 78.19 96 TYR A N 1
ATOM 765 C CA . TYR A 1 96 ? 10.853 5.846 -7.712 1.00 78.19 96 TYR A CA 1
ATOM 766 C C . TYR A 1 96 ? 11.328 6.098 -6.269 1.00 78.19 96 TYR A C 1
ATOM 768 O O . TYR A 1 96 ? 10.539 6.462 -5.395 1.00 78.19 96 TYR A O 1
ATOM 776 N N . ILE A 1 97 ? 12.622 5.932 -5.983 1.00 80.25 97 ILE A N 1
ATOM 777 C CA . ILE A 1 97 ? 13.184 6.185 -4.650 1.00 80.25 97 ILE A CA 1
ATOM 778 C C . ILE A 1 97 ? 13.014 7.650 -4.253 1.00 80.25 97 ILE A C 1
ATOM 780 O O . ILE A 1 97 ? 12.643 7.883 -3.101 1.00 80.25 97 ILE A O 1
ATOM 784 N N . SER A 1 98 ? 13.252 8.579 -5.183 1.00 80.62 98 SER A N 1
ATOM 785 C CA . SER A 1 98 ? 13.122 10.026 -4.985 1.00 80.62 98 SER A CA 1
ATOM 786 C C . SER A 1 98 ? 11.683 10.426 -4.644 1.00 80.62 98 SER A C 1
ATOM 788 O O . SER A 1 98 ? 11.442 11.008 -3.586 1.00 80.62 98 SER A O 1
ATOM 790 N N . ILE A 1 99 ? 10.708 9.996 -5.456 1.00 77.44 99 ILE A N 1
ATOM 791 C CA . ILE A 1 99 ? 9.275 10.273 -5.247 1.00 77.44 99 ILE A CA 1
ATOM 792 C C . ILE A 1 99 ? 8.796 9.717 -3.897 1.00 77.44 99 ILE A C 1
ATOM 794 O O . ILE A 1 99 ? 8.025 10.356 -3.184 1.00 77.44 99 ILE A O 1
ATOM 798 N N . TYR A 1 100 ? 9.270 8.528 -3.514 1.00 71.38 100 TYR A N 1
ATOM 799 C CA . TYR A 1 100 ? 8.917 7.880 -2.248 1.00 71.38 100 TYR A CA 1
ATOM 800 C C . TYR A 1 100 ? 10.008 8.033 -1.175 1.00 71.38 100 TYR A C 1
ATOM 802 O O . TYR A 1 100 ? 10.197 7.116 -0.363 1.00 71.38 100 TYR A O 1
ATOM 810 N N . SER A 1 101 ? 10.781 9.120 -1.190 1.00 76.75 101 SER A N 1
ATOM 811 C CA . SER A 1 101 ? 11.809 9.406 -0.177 1.00 76.75 101 SER A CA 1
ATOM 812 C C . SER A 1 101 ? 11.176 9.944 1.113 1.00 76.75 101 SER A C 1
ATOM 814 O O . SER A 1 101 ? 11.498 9.481 2.210 1.00 76.75 101 SER A O 1
ATOM 816 N N . HIS A 1 102 ? 10.186 10.827 0.981 1.00 72.06 102 HIS A 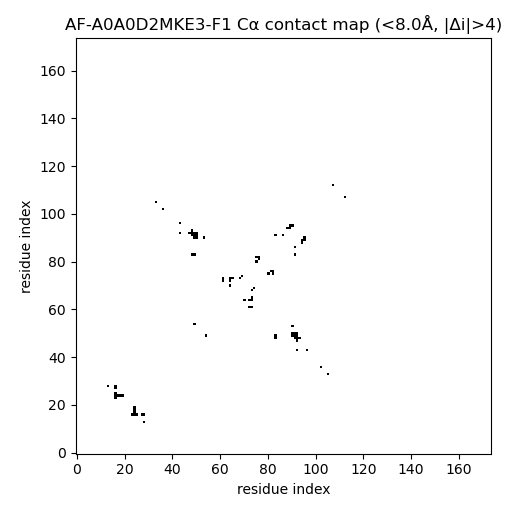N 1
ATOM 817 C CA . HIS A 1 102 ? 9.427 11.418 2.081 1.00 72.06 102 HIS A CA 1
ATOM 818 C C . HIS A 1 102 ? 8.312 10.474 2.557 1.00 72.06 102 HIS A C 1
ATOM 820 O O . HIS A 1 102 ? 7.132 10.646 2.262 1.00 72.06 102 HIS A O 1
ATOM 826 N N . LEU A 1 103 ? 8.692 9.413 3.269 1.00 68.25 103 LEU A N 1
ATOM 827 C CA . LEU A 1 103 ? 7.742 8.473 3.864 1.00 68.25 103 LEU A CA 1
ATOM 828 C C . LEU A 1 103 ? 7.218 9.002 5.202 1.00 68.25 103 LEU A C 1
ATOM 830 O O . LEU A 1 103 ? 7.987 9.482 6.036 1.00 68.25 103 LEU A O 1
ATOM 834 N N . ILE A 1 104 ? 5.917 8.820 5.440 1.00 72.31 104 ILE A N 1
ATOM 835 C CA . ILE A 1 104 ? 5.324 8.963 6.773 1.00 72.31 104 ILE A CA 1
ATOM 836 C C . ILE A 1 104 ? 6.066 8.002 7.707 1.00 72.31 104 ILE A C 1
ATOM 838 O O . ILE A 1 104 ? 6.129 6.794 7.453 1.00 72.31 104 ILE A O 1
ATOM 842 N N . LYS A 1 105 ? 6.676 8.539 8.767 1.00 70.19 105 LYS A N 1
ATOM 843 C CA . LYS A 1 105 ? 7.375 7.716 9.755 1.00 70.19 105 LYS A CA 1
ATOM 844 C C . LYS A 1 105 ? 6.342 6.870 10.507 1.00 70.19 105 LYS A C 1
ATOM 846 O O . LYS A 1 105 ? 5.277 7.392 10.838 1.00 70.19 105 LYS A O 1
ATOM 851 N N . PRO A 1 106 ? 6.636 5.590 10.791 1.00 69.81 106 PRO A N 1
ATOM 852 C CA . PRO A 1 106 ? 5.792 4.794 11.670 1.00 69.81 106 PRO A CA 1
ATOM 853 C C . PRO A 1 106 ? 5.550 5.548 12.981 1.00 69.81 106 PRO A C 1
ATOM 855 O O . PRO A 1 106 ? 6.500 6.042 13.594 1.00 69.81 106 PRO A O 1
ATOM 858 N N . ILE A 1 107 ? 4.287 5.656 13.388 1.00 72.44 107 ILE A N 1
ATOM 859 C CA . ILE A 1 107 ? 3.939 6.199 14.700 1.00 72.44 107 ILE A CA 1
ATOM 860 C C . ILE A 1 107 ? 4.382 5.169 15.743 1.00 72.44 107 ILE A C 1
ATOM 862 O O . ILE A 1 107 ? 4.291 3.961 15.513 1.00 72.44 107 ILE A O 1
ATOM 866 N N . ARG A 1 108 ? 4.925 5.646 16.867 1.00 79.81 108 ARG A N 1
ATOM 867 C CA . ARG A 1 108 ? 5.372 4.772 17.960 1.00 79.81 108 ARG A CA 1
ATOM 868 C C . ARG A 1 108 ? 4.185 3.968 18.502 1.00 79.81 108 ARG A C 1
ATOM 870 O O . ARG A 1 108 ? 3.042 4.395 18.356 1.00 79.81 108 ARG A O 1
ATOM 877 N N . GLY A 1 109 ? 4.434 2.821 19.131 1.00 75.56 109 GLY A N 1
ATOM 878 C CA . GLY A 1 109 ? 3.354 2.051 19.759 1.00 75.56 109 GLY A CA 1
ATOM 879 C C . GLY A 1 109 ? 2.726 2.816 20.928 1.00 75.56 109 GLY A C 1
ATOM 880 O O . GLY A 1 109 ? 3.398 3.648 21.532 1.00 75.56 109 GLY A O 1
ATOM 881 N N . ALA A 1 110 ? 1.479 2.502 21.292 1.00 78.00 110 ALA A N 1
ATOM 882 C CA . ALA A 1 110 ? 0.762 3.175 22.386 1.00 78.00 110 ALA A CA 1
ATOM 883 C C . ALA A 1 110 ? 1.558 3.219 23.707 1.00 78.00 110 ALA A C 1
ATOM 885 O O . ALA A 1 110 ? 1.562 4.227 24.405 1.00 78.00 110 ALA A O 1
ATOM 886 N N . LYS A 1 111 ? 2.323 2.158 24.005 1.00 80.62 111 LYS A N 1
ATOM 887 C CA . LYS A 1 111 ? 3.206 2.073 25.186 1.00 80.62 111 LYS A CA 1
ATOM 888 C C . LYS A 1 111 ? 4.375 3.069 25.175 1.00 80.62 111 LYS A C 1
ATOM 890 O O . LYS A 1 111 ? 5.008 3.276 26.199 1.00 80.62 111 LYS A O 1
ATOM 895 N N . GLN A 1 112 ? 4.703 3.630 24.016 1.00 82.69 112 GLN A N 1
ATOM 896 C CA . GLN A 1 112 ? 5.828 4.544 23.795 1.00 82.69 112 GLN A CA 1
ATOM 897 C C . GLN A 1 112 ? 5.369 5.994 23.587 1.00 82.69 112 GLN A C 1
ATOM 899 O O . GLN A 1 112 ? 6.190 6.852 23.253 1.00 82.69 112 GLN A O 1
ATOM 904 N N . TRP A 1 113 ? 4.066 6.264 23.695 1.00 84.00 113 TRP A N 1
ATOM 905 C CA . TRP A 1 113 ? 3.540 7.620 23.607 1.00 84.00 113 TRP A CA 1
ATOM 906 C C . TRP A 1 113 ? 3.909 8.389 24.872 1.00 84.00 113 TRP A C 1
ATOM 908 O O . TRP A 1 113 ? 3.822 7.864 25.982 1.00 84.00 113 TRP A O 1
ATOM 918 N N . SER A 1 114 ? 4.345 9.637 24.702 1.00 79.50 114 SER A N 1
ATOM 919 C CA . SER A 1 114 ? 4.583 10.544 25.821 1.00 79.50 114 SER A CA 1
ATOM 920 C C . SER A 1 114 ? 3.281 10.742 26.588 1.00 79.50 114 SER A C 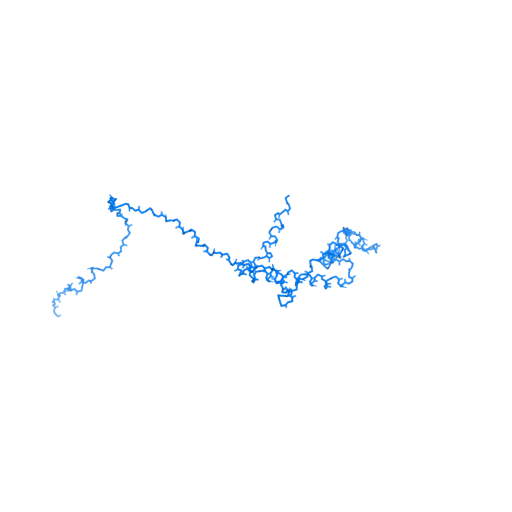1
ATOM 922 O O . SER A 1 114 ? 2.264 11.089 25.989 1.00 79.50 114 SER A O 1
ATOM 924 N N . GLN A 1 115 ? 3.314 10.530 27.902 1.00 77.19 115 GLN A N 1
ATOM 925 C CA . GLN A 1 115 ? 2.198 10.863 28.781 1.00 77.19 115 GLN A CA 1
ATOM 926 C C . GLN A 1 115 ? 2.026 12.384 28.766 1.00 77.19 115 GLN A C 1
ATOM 928 O O . GLN A 1 115 ? 2.862 13.113 29.296 1.00 77.19 115 GLN A O 1
ATOM 933 N N . VAL A 1 116 ? 0.985 12.871 28.093 1.00 79.38 116 VAL A N 1
ATOM 934 C CA . VAL A 1 116 ? 0.689 14.303 28.045 1.00 79.38 116 VAL A CA 1
ATOM 935 C C . VAL A 1 116 ? -0.152 14.642 29.268 1.00 79.38 116 VAL A C 1
ATOM 937 O O . VAL A 1 116 ? -1.309 14.247 29.341 1.00 79.38 116 VAL A O 1
ATOM 940 N N . GLN A 1 117 ? 0.429 15.353 30.237 1.00 71.44 117 GLN A N 1
ATOM 941 C CA . GLN A 1 117 ? -0.280 15.743 31.464 1.00 71.44 117 GLN A CA 1
ATOM 942 C C . GLN A 1 117 ? -1.252 16.917 31.257 1.00 71.44 117 GLN A C 1
ATOM 944 O O . GLN A 1 117 ? -2.139 17.116 32.077 1.00 71.44 117 GLN A O 1
ATOM 949 N N . SER A 1 118 ? -1.102 17.696 30.178 1.00 70.94 118 SER A N 1
ATOM 950 C CA . SER A 1 118 ? -1.853 18.945 29.975 1.00 70.94 118 SER A CA 1
ATOM 951 C C . SER A 1 118 ? -3.077 18.828 29.061 1.00 70.94 118 SER A C 1
ATOM 953 O O . SER A 1 118 ? -3.714 19.842 28.789 1.00 70.94 118 SER A O 1
ATOM 955 N N . ILE A 1 119 ? -3.371 17.647 28.511 1.00 76.25 119 ILE A N 1
ATOM 956 C CA . ILE A 1 119 ? -4.549 17.451 27.658 1.00 76.25 119 ILE A CA 1
ATOM 957 C C . ILE A 1 119 ? -5.645 16.862 28.532 1.00 76.25 119 ILE A C 1
ATOM 959 O O . ILE A 1 119 ? -5.484 15.763 29.065 1.00 76.25 119 ILE A O 1
ATOM 963 N N . GLU A 1 120 ? -6.755 17.587 28.669 1.00 77.19 120 GLU A N 1
ATOM 964 C CA . GLU A 1 120 ? -7.935 17.042 29.329 1.00 77.19 120 GLU A CA 1
ATOM 965 C C . GLU A 1 120 ? -8.371 15.743 28.631 1.00 77.19 120 GLU A C 1
ATOM 967 O O . GLU A 1 120 ? -8.425 15.693 27.395 1.00 77.19 120 GLU A O 1
ATOM 972 N N 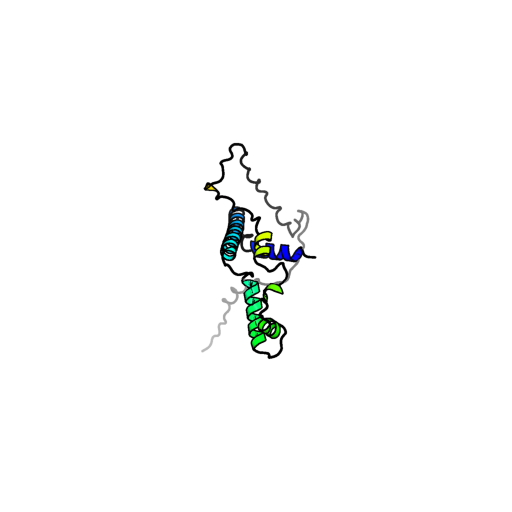. PRO A 1 121 ? -8.676 14.677 29.395 1.00 75.31 121 PRO A N 1
ATOM 973 C CA . PRO A 1 121 ? -9.174 13.436 28.828 1.00 75.31 121 PRO A CA 1
ATOM 974 C C . PRO A 1 121 ? -10.387 13.702 27.935 1.00 75.31 121 PRO A C 1
ATOM 976 O O . PRO A 1 121 ? -11.384 14.271 28.379 1.00 75.31 121 PRO A O 1
ATOM 979 N N . ILE A 1 122 ? -10.310 13.270 26.673 1.00 75.44 122 ILE A N 1
ATOM 980 C CA . ILE A 1 122 ? -11.428 13.385 25.735 1.00 75.44 122 ILE A CA 1
ATOM 981 C C . ILE A 1 122 ? -12.606 12.613 26.331 1.00 75.44 122 ILE A C 1
ATOM 983 O O . ILE A 1 122 ? -12.553 11.388 26.463 1.00 75.44 122 ILE A O 1
ATOM 987 N N . GLN A 1 123 ? -13.668 13.327 26.700 1.00 79.94 123 GLN A N 1
ATOM 988 C CA . GLN A 1 123 ? -14.873 12.689 27.208 1.00 79.94 123 GLN A CA 1
ATOM 989 C C . GLN A 1 123 ? -15.544 11.895 26.077 1.00 79.94 123 GLN A C 1
ATOM 991 O O . GLN A 1 123 ? -15.648 12.400 24.952 1.00 79.94 123 GLN A O 1
ATOM 996 N N . PRO A 1 124 ? -15.994 10.650 26.331 1.00 79.56 124 PRO A N 1
ATOM 997 C CA . PRO A 1 124 ? -16.710 9.884 25.326 1.00 79.56 124 PRO A CA 1
ATOM 998 C C . PRO A 1 124 ? -17.941 10.668 24.870 1.00 79.56 124 PRO A C 1
ATOM 1000 O O . PRO A 1 124 ? -18.652 11.263 25.681 1.00 79.56 124 PRO A O 1
ATOM 1003 N N . LEU A 1 125 ? -18.198 10.659 23.559 1.00 75.12 125 LEU A N 1
ATOM 1004 C CA . LEU A 1 125 ? -19.410 11.251 23.001 1.00 75.12 125 LEU A CA 1
ATOM 1005 C C . LEU A 1 125 ? -20.624 10.675 23.733 1.00 75.12 125 LEU A C 1
ATOM 1007 O O . LEU A 1 125 ? -20.786 9.455 23.803 1.00 75.12 125 LEU A O 1
ATOM 1011 N N . VAL A 1 126 ? -21.479 11.555 24.257 1.00 82.62 126 VAL A N 1
ATOM 1012 C CA . VAL A 1 126 ? -22.722 11.146 24.917 1.00 82.62 126 VAL A CA 1
ATOM 1013 C C . VAL A 1 126 ? -23.528 10.287 23.932 1.00 82.62 126 VAL A C 1
ATOM 1015 O O . VAL A 1 126 ? -23.873 10.784 22.852 1.00 82.62 126 VAL A O 1
ATOM 1018 N N . PRO A 1 127 ? -23.832 9.014 24.257 1.00 78.56 127 PRO A N 1
ATOM 1019 C CA . PRO A 1 127 ? -24.567 8.139 23.357 1.00 78.56 127 PRO A CA 1
ATOM 1020 C C . PRO A 1 127 ? -25.937 8.747 23.066 1.00 78.56 127 PRO A C 1
ATOM 1022 O O . PRO A 1 127 ? -26.784 8.858 23.953 1.00 78.56 127 PRO A O 1
ATOM 1025 N N . ARG A 1 128 ? -26.185 9.143 21.815 1.00 77.81 128 ARG A N 1
ATOM 1026 C CA . ARG A 1 128 ? -27.536 9.505 21.384 1.00 77.81 128 ARG A CA 1
ATOM 1027 C C . ARG A 1 128 ? -28.257 8.239 20.957 1.00 77.81 128 ARG A C 1
ATOM 1029 O O . ARG A 1 128 ? -27.738 7.471 20.149 1.00 77.81 128 ARG A O 1
ATOM 1036 N N . ARG A 1 129 ? -29.474 8.032 21.466 1.00 75.12 129 ARG A N 1
ATOM 1037 C CA . ARG A 1 129 ? -30.371 7.038 20.870 1.00 75.12 129 ARG A CA 1
ATOM 1038 C C . ARG A 1 129 ? -30.645 7.500 19.435 1.00 75.12 129 ARG A C 1
ATOM 1040 O O . ARG A 1 129 ? -31.071 8.648 19.273 1.00 75.12 129 ARG A O 1
ATOM 1047 N N . PRO A 1 130 ? -30.380 6.679 18.403 1.00 77.00 130 PRO A N 1
ATOM 1048 C CA . PRO A 1 130 ? -30.759 7.048 17.050 1.00 77.00 130 PRO A CA 1
ATOM 1049 C C . PRO A 1 130 ? -32.269 7.319 17.034 1.00 77.00 130 PRO A C 1
ATOM 1051 O O . PRO A 1 130 ? -33.007 6.619 17.741 1.00 77.00 130 PRO A O 1
ATOM 1054 N N . PRO A 1 131 ? -32.746 8.329 16.284 1.00 77.44 131 PRO A N 1
ATOM 1055 C CA . PRO A 1 131 ? -34.176 8.524 16.108 1.00 77.44 131 PRO A CA 1
ATOM 1056 C C . PRO A 1 131 ? -34.770 7.196 15.640 1.00 77.44 131 PRO A C 1
ATOM 1058 O O . PRO A 1 131 ? -34.322 6.610 14.652 1.00 77.44 131 PRO A O 1
ATOM 1061 N N . GLY A 1 132 ? -35.712 6.673 16.426 1.00 80.56 132 GLY A N 1
ATOM 1062 C CA . GLY A 1 132 ? -36.338 5.391 16.138 1.00 80.56 132 GLY A CA 1
ATOM 1063 C C . GLY A 1 132 ? -36.940 5.407 14.737 1.00 80.56 132 GLY A C 1
ATOM 1064 O O . GLY A 1 132 ? -37.374 6.454 14.252 1.00 80.56 132 GLY A O 1
ATOM 1065 N N . LYS A 1 133 ? -36.975 4.241 14.083 1.00 80.00 133 LYS A N 1
ATOM 1066 C CA . LYS A 1 133 ? -37.612 4.094 12.771 1.00 80.00 133 LYS A CA 1
ATOM 1067 C C . LYS A 1 133 ? -39.009 4.738 12.814 1.00 80.00 133 LYS A C 1
ATOM 1069 O O . LYS A 1 133 ? -39.801 4.349 13.680 1.00 80.00 133 LYS A O 1
ATOM 1074 N N . PRO A 1 134 ? -39.331 5.685 11.910 1.00 78.31 134 PRO A N 1
ATOM 1075 C CA . PRO A 1 134 ? -40.662 6.269 11.847 1.00 78.31 134 PRO A CA 1
ATOM 1076 C C . PRO A 1 134 ? -41.701 5.154 11.761 1.00 78.31 134 PRO A C 1
ATOM 1078 O O . PRO A 1 134 ? -41.543 4.197 10.993 1.00 78.31 134 PRO A O 1
ATOM 1081 N N . ARG A 1 135 ? -42.747 5.235 12.585 1.00 67.38 135 ARG A N 1
ATOM 1082 C CA . ARG A 1 135 ? -43.821 4.241 12.550 1.00 67.38 135 ARG A CA 1
ATOM 1083 C C . ARG A 1 135 ? -44.454 4.270 11.160 1.00 67.38 135 ARG A C 1
ATOM 1085 O O . ARG A 1 135 ? -44.943 5.305 10.728 1.00 67.38 135 ARG A O 1
ATOM 1092 N N . LYS A 1 136 ? -44.450 3.123 10.473 1.00 71.81 136 LYS A N 1
ATOM 1093 C CA . LYS A 1 136 ? -45.043 2.985 9.133 1.00 71.81 136 LYS A CA 1
ATOM 1094 C C . LYS A 1 136 ? -46.572 3.131 9.161 1.00 71.81 136 LYS A C 1
ATOM 1096 O O . LYS A 1 136 ? -47.158 3.543 8.172 1.00 71.81 136 LYS A O 1
ATOM 1101 N N . ALA A 1 137 ? -47.201 2.814 10.294 1.00 73.38 137 ALA A N 1
ATOM 1102 C CA . ALA A 1 137 ? -48.632 2.981 10.510 1.00 73.38 137 ALA A CA 1
ATOM 1103 C C . ALA A 1 137 ? -48.909 4.153 11.462 1.00 73.38 137 ALA A C 1
ATOM 1105 O O . ALA A 1 137 ? -4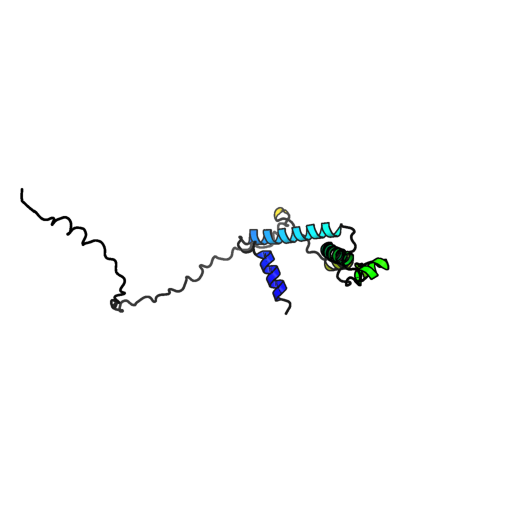8.305 4.262 12.536 1.00 73.38 137 ALA A O 1
ATOM 1106 N N . ARG A 1 138 ? -49.853 5.010 11.066 1.00 82.19 138 ARG A N 1
ATOM 1107 C CA . ARG A 1 138 ? -50.399 6.086 11.899 1.00 82.19 138 ARG A CA 1
ATOM 1108 C C . ARG A 1 138 ? -51.107 5.484 13.122 1.00 82.19 138 ARG A C 1
ATOM 1110 O O . ARG A 1 138 ? -51.773 4.459 12.999 1.00 82.19 138 ARG A O 1
ATOM 1117 N N . LYS A 1 139 ? -50.993 6.114 14.299 1.00 74.88 139 LYS A N 1
ATOM 1118 C CA . LYS A 1 139 ? -51.869 5.784 15.439 1.00 74.88 139 LYS A CA 1
ATOM 1119 C C . LYS A 1 139 ? -53.295 6.231 15.089 1.00 74.88 139 LYS A C 1
ATOM 1121 O O . LYS A 1 139 ? -53.475 7.399 14.759 1.00 74.88 139 LYS A O 1
ATOM 1126 N N . LYS A 1 140 ? -54.272 5.322 15.146 1.00 75.88 140 LYS A N 1
ATOM 1127 C CA . LYS A 1 140 ? -55.694 5.682 15.047 1.00 75.88 140 LYS A CA 1
ATOM 1128 C C . LYS A 1 140 ? -56.121 6.427 16.314 1.00 75.88 140 LYS A C 1
ATOM 1130 O O . LYS A 1 140 ? -55.665 6.073 17.403 1.00 75.88 140 LYS A O 1
ATOM 1135 N N . GLY A 1 141 ? -56.925 7.476 16.155 1.00 76.88 141 GLY A N 1
ATOM 1136 C CA . GLY A 1 141 ? -57.546 8.186 17.275 1.00 76.88 141 GLY A CA 1
ATOM 1137 C C . GLY A 1 141 ? -58.603 7.324 17.969 1.00 76.88 141 GLY A C 1
ATOM 1138 O O . GLY A 1 141 ? -59.067 6.341 17.396 1.00 76.88 141 GLY A O 1
ATOM 1139 N N . VAL A 1 142 ? -58.979 7.693 19.197 1.00 71.69 142 VAL A N 1
ATOM 1140 C CA . VAL A 1 142 ? -59.999 6.975 19.992 1.00 71.69 142 VAL A CA 1
ATOM 1141 C C . VAL A 1 142 ? -61.359 6.941 19.277 1.00 71.69 142 VAL A C 1
ATOM 1143 O O . VAL A 1 142 ? -62.088 5.968 19.416 1.00 71.69 142 VAL A O 1
ATOM 1146 N N . ASP A 1 143 ? -61.642 7.950 18.451 1.00 72.38 143 ASP A N 1
ATOM 1147 C CA . ASP A 1 143 ? -62.901 8.106 17.707 1.00 72.38 143 ASP A CA 1
ATOM 1148 C C . ASP A 1 143 ? -62.913 7.436 16.319 1.00 72.38 143 ASP A C 1
ATOM 1150 O O . ASP A 1 143 ? -63.885 7.528 15.570 1.00 72.38 143 ASP A O 1
ATOM 1154 N N . GLU A 1 144 ? -61.831 6.764 15.921 1.00 59.41 144 GLU A N 1
ATOM 1155 C CA . GLU A 1 144 ? -61.784 6.095 14.620 1.00 59.41 144 GLU A CA 1
ATOM 1156 C C . GLU A 1 144 ? -62.314 4.667 14.733 1.00 59.41 144 GLU A C 1
ATOM 1158 O O . GLU A 1 144 ? -61.568 3.735 15.049 1.00 59.41 144 GLU A O 1
ATOM 1163 N N . ALA A 1 145 ? -63.600 4.485 14.418 1.00 64.69 145 ALA A N 1
ATOM 1164 C CA . ALA A 1 145 ? -64.199 3.164 14.275 1.00 64.69 145 ALA A CA 1
ATOM 1165 C C . ALA A 1 145 ? -63.356 2.292 13.322 1.00 64.69 145 ALA A C 1
ATOM 1167 O O . ALA A 1 145 ? -63.057 2.663 12.180 1.00 64.69 145 ALA A O 1
ATOM 1168 N N . GLN A 1 146 ? -62.943 1.112 13.793 1.00 57.28 146 GLN A N 1
ATOM 1169 C CA . GLN A 1 146 ? -62.305 0.119 12.937 1.00 57.28 146 GLN A CA 1
ATOM 1170 C C . GLN A 1 146 ? -63.359 -0.449 11.986 1.00 57.28 146 GLN A C 1
ATOM 1172 O O . GLN A 1 146 ? -64.075 -1.383 12.331 1.00 57.28 146 GLN A O 1
ATOM 1177 N N . LEU A 1 147 ? -63.448 0.097 10.771 1.00 55.88 147 LEU A N 1
ATOM 1178 C CA . LEU A 1 147 ? -64.129 -0.607 9.691 1.00 55.88 147 LEU A CA 1
ATOM 1179 C C . LEU A 1 147 ? -63.402 -1.940 9.489 1.00 55.88 147 LEU A C 1
ATOM 1181 O O . LEU A 1 147 ? -62.203 -1.956 9.192 1.00 55.88 147 LEU A O 1
ATOM 1185 N N . LEU A 1 148 ? -64.118 -3.041 9.721 1.00 49.38 148 LEU A N 1
ATOM 1186 C CA . LEU A 1 148 ? -63.646 -4.399 9.485 1.00 49.38 148 LEU A CA 1
ATOM 1187 C C . LEU A 1 148 ? -63.353 -4.556 7.991 1.00 49.38 148 LEU A C 1
ATOM 1189 O O . LEU A 1 148 ? -64.227 -4.901 7.200 1.00 49.38 148 LEU A O 1
ATOM 1193 N N . VAL A 1 149 ? -62.110 -4.300 7.595 1.00 47.44 149 VAL A N 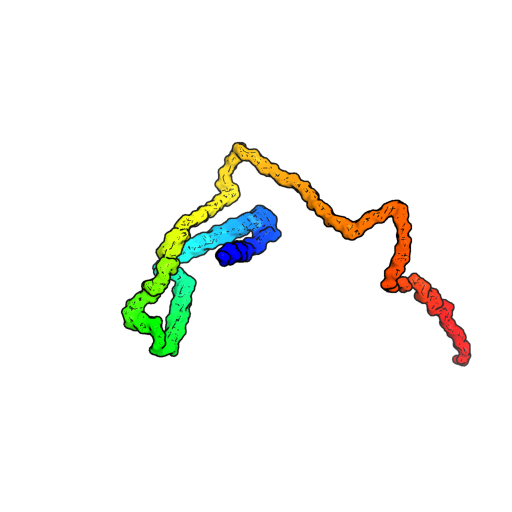1
ATOM 1194 C CA . VAL A 1 149 ? -61.606 -4.769 6.310 1.0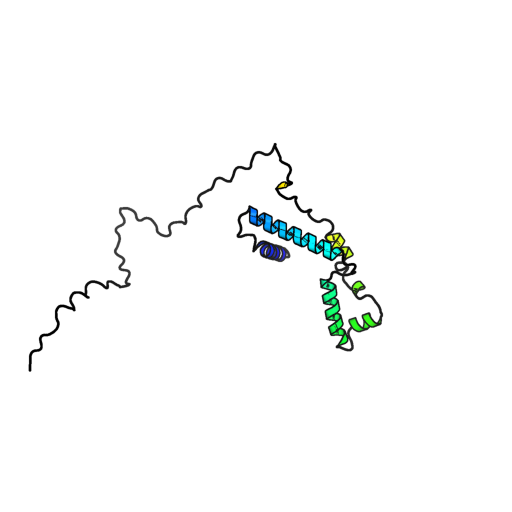0 47.44 149 VAL A CA 1
ATOM 1195 C C . VAL A 1 149 ? -61.414 -6.273 6.469 1.00 47.44 149 VAL A C 1
ATOM 1197 O O . VAL A 1 149 ? -60.480 -6.728 7.129 1.00 47.44 149 VAL A O 1
ATOM 1200 N N . LYS A 1 150 ? -62.354 -7.052 5.922 1.00 41.53 150 LYS A N 1
ATOM 1201 C CA . LYS A 1 150 ? -62.180 -8.490 5.704 1.00 41.53 150 LYS A CA 1
ATOM 1202 C C . LYS A 1 150 ? -61.087 -8.671 4.654 1.00 41.53 150 LYS A C 1
ATOM 1204 O O . LYS A 1 150 ? -61.376 -8.779 3.466 1.00 41.53 150 LYS A O 1
ATOM 1209 N N . ASP A 1 151 ? -59.838 -8.718 5.097 1.00 36.22 151 ASP A N 1
ATOM 1210 C CA . ASP A 1 151 ? -58.771 -9.277 4.281 1.00 36.22 151 ASP A CA 1
ATOM 1211 C C . ASP A 1 151 ? -58.975 -10.792 4.233 1.00 36.22 151 ASP A C 1
ATOM 1213 O O . ASP A 1 151 ? -58.734 -11.522 5.196 1.00 36.22 151 ASP A O 1
ATOM 1217 N N . GLY A 1 152 ? -59.476 -11.266 3.094 1.00 47.66 152 GLY A N 1
ATOM 1218 C CA . GLY A 1 152 ? -59.510 -12.682 2.779 1.00 47.66 152 GLY A CA 1
ATOM 1219 C C . GLY A 1 152 ? -58.092 -13.240 2.777 1.00 47.66 152 GLY A C 1
ATOM 1220 O O . GLY A 1 152 ? -57.273 -12.853 1.948 1.00 47.66 152 GLY A O 1
ATOM 1221 N N . ARG A 1 153 ? -57.814 -14.144 3.717 1.00 34.31 153 ARG A N 1
ATOM 1222 C CA . ARG A 1 153 ? -56.852 -15.252 3.624 1.00 34.31 153 ARG A CA 1
ATOM 1223 C C . ARG A 1 153 ? -57.157 -16.202 4.783 1.00 34.31 153 ARG A C 1
ATOM 1225 O O . ARG A 1 153 ? -56.931 -15.873 5.942 1.00 34.31 153 ARG A O 1
ATOM 1232 N N . GLY A 1 154 ? -57.797 -17.318 4.439 1.00 31.39 154 GLY A N 1
ATOM 1233 C CA . GLY A 1 154 ? -58.352 -18.293 5.371 1.00 31.39 154 GLY A CA 1
ATOM 1234 C C . GLY A 1 154 ? -57.321 -19.071 6.187 1.00 31.39 154 GLY A C 1
ATOM 1235 O O . GLY A 1 154 ? -56.134 -19.103 5.865 1.00 31.39 154 GLY A O 1
ATOM 1236 N N . GLY A 1 155 ? -57.836 -19.728 7.228 1.00 30.00 155 GLY A N 1
ATOM 1237 C CA . GLY A 1 155 ? -57.105 -20.715 8.019 1.00 30.00 155 GLY A CA 1
ATOM 1238 C C . GLY A 1 155 ? -57.632 -20.912 9.441 1.00 30.00 155 GLY A C 1
ATOM 1239 O O . GLY A 1 155 ? -56.828 -20.942 10.361 1.00 30.00 155 GLY A O 1
ATOM 1240 N N . HIS A 1 156 ? -58.951 -21.036 9.643 1.00 33.59 156 HIS A N 1
ATOM 1241 C CA . HIS A 1 156 ? -59.509 -21.546 10.905 1.00 33.59 156 HIS A CA 1
ATOM 1242 C C . HIS A 1 156 ? -59.671 -23.066 10.767 1.00 33.59 156 HIS A C 1
ATOM 1244 O O . HIS A 1 156 ? -60.737 -23.567 10.424 1.00 33.59 156 HIS A O 1
ATOM 1250 N N . ALA A 1 157 ? -58.580 -23.805 10.942 1.00 43.91 157 ALA A N 1
ATOM 1251 C CA . ALA A 1 157 ? -58.635 -25.245 11.155 1.00 43.91 157 ALA A CA 1
ATOM 1252 C C . ALA A 1 157 ? -58.474 -25.460 12.655 1.00 43.91 157 ALA A C 1
ATOM 1254 O O . ALA A 1 157 ? -57.365 -25.323 13.156 1.00 43.91 157 ALA A O 1
ATOM 1255 N N . ASN A 1 158 ? -59.602 -25.644 13.345 1.00 46.62 158 ASN A N 1
ATOM 1256 C CA . ASN A 1 158 ? -59.770 -26.375 14.607 1.00 46.62 158 ASN A CA 1
ATOM 1257 C C . ASN A 1 158 ? -61.155 -26.037 15.163 1.00 46.62 158 ASN A C 1
ATOM 1259 O O . ASN A 1 158 ? -61.291 -25.155 15.998 1.00 46.62 158 ASN A O 1
ATOM 1263 N N . GLU A 1 159 ? -62.173 -26.697 14.610 1.00 45.19 159 GLU A N 1
ATOM 1264 C CA . GLU A 1 159 ? -63.491 -26.885 15.253 1.00 45.19 159 GLU A CA 1
ATOM 1265 C C . GLU A 1 159 ? -64.364 -27.918 14.509 1.00 45.19 159 GLU A C 1
ATOM 1267 O O . GLU A 1 159 ? -65.363 -28.378 15.042 1.00 45.19 159 GLU A O 1
ATOM 1272 N N . LEU A 1 160 ? -63.952 -28.393 13.322 1.00 43.62 160 LEU A N 1
ATOM 1273 C CA . LEU A 1 160 ? -64.637 -29.480 12.598 1.00 43.62 160 LEU A CA 1
ATOM 1274 C C . LEU A 1 160 ? -64.010 -30.880 12.780 1.00 43.62 160 LEU A C 1
ATOM 1276 O O . LEU A 1 160 ? -64.538 -31.846 12.236 1.00 43.62 160 LEU A O 1
ATOM 1280 N N . HIS A 1 161 ? -62.920 -31.018 13.547 1.00 43.31 161 HIS A N 1
ATOM 1281 C CA . HIS A 1 161 ? -62.289 -32.327 13.800 1.00 43.31 161 HIS A CA 1
ATOM 1282 C C . HIS A 1 161 ? -63.023 -33.149 14.879 1.00 43.31 161 HIS A C 1
ATOM 1284 O O . HIS A 1 161 ? -63.040 -34.372 14.808 1.00 43.31 161 HIS A O 1
ATOM 1290 N N . GLU A 1 162 ? -63.720 -32.489 15.809 1.00 41.41 162 GLU A N 1
ATOM 1291 C CA . GLU A 1 162 ? -64.398 -33.149 16.939 1.00 41.41 162 GLU A CA 1
ATOM 1292 C C . GLU A 1 162 ? -65.838 -33.609 16.625 1.00 41.41 162 GLU A C 1
ATOM 1294 O O . GLU A 1 162 ? -66.408 -34.405 17.365 1.00 41.41 162 GLU A O 1
ATOM 1299 N N . MET A 1 163 ? -66.440 -33.179 15.506 1.00 42.53 163 MET A N 1
ATOM 1300 C CA . MET A 1 163 ? -67.779 -33.648 15.090 1.00 42.53 163 MET A CA 1
ATOM 1301 C C . MET A 1 163 ? -67.750 -34.905 14.203 1.00 42.53 163 MET A C 1
ATOM 1303 O O . MET A 1 163 ? -68.761 -35.594 14.096 1.00 42.53 163 MET A O 1
ATOM 1307 N N . TRP A 1 164 ? -66.612 -35.236 13.583 1.00 38.53 164 TRP A N 1
ATOM 1308 C CA . TRP A 1 164 ? -66.506 -36.349 12.624 1.00 38.53 164 TRP A CA 1
ATOM 1309 C C . TRP A 1 164 ? -66.166 -37.713 13.254 1.00 38.53 164 TRP A C 1
ATOM 1311 O O . TRP A 1 164 ? -66.290 -38.731 12.579 1.00 38.53 164 TRP A O 1
ATOM 1321 N N . TRP A 1 165 ? -65.803 -37.765 14.542 1.00 40.00 165 TRP A N 1
ATOM 1322 C CA . TRP A 1 165 ? -65.510 -39.019 15.264 1.00 40.00 165 TRP A CA 1
ATOM 1323 C C . TRP A 1 165 ? -66.704 -39.617 16.034 1.00 40.00 165 TRP A C 1
ATOM 1325 O O . TRP A 1 165 ? -66.574 -40.704 16.589 1.00 40.00 165 TRP A O 1
ATOM 1335 N N . SER A 1 166 ? -67.873 -38.961 16.055 1.00 48.03 166 SER A N 1
ATOM 1336 C CA . SER A 1 166 ? -69.057 -39.430 16.811 1.00 48.03 166 SER A CA 1
ATOM 1337 C C . SER A 1 166 ? -70.227 -39.953 15.963 1.00 48.03 166 SER A C 1
ATOM 1339 O O . SER A 1 166 ? -71.266 -40.293 16.522 1.00 48.03 166 SER A O 1
ATOM 1341 N N . ILE A 1 167 ? -70.097 -40.061 14.635 1.00 50.31 167 ILE A N 1
ATOM 1342 C CA . ILE A 1 167 ? -71.151 -40.645 13.780 1.00 50.31 167 ILE A CA 1
ATOM 1343 C C . ILE A 1 167 ? -70.515 -41.573 12.733 1.00 50.31 167 ILE A C 1
ATOM 1345 O O . ILE A 1 167 ? -70.401 -41.242 11.557 1.00 50.31 167 ILE A O 1
ATOM 1349 N N . GLY A 1 168 ? -70.071 -42.749 13.183 1.00 42.84 168 GLY A N 1
ATOM 1350 C CA . GLY A 1 168 ? -69.823 -43.906 12.318 1.00 42.84 168 GLY A CA 1
ATOM 1351 C C . GLY A 1 168 ? -71.094 -44.768 12.210 1.00 42.84 168 GLY A C 1
ATOM 1352 O O . GLY A 1 168 ? -71.784 -44.937 13.217 1.00 42.84 168 GLY A O 1
ATOM 1353 N N . PRO A 1 169 ? -71.444 -45.300 11.025 1.00 48.03 169 PRO A N 1
ATOM 1354 C CA . PRO A 1 169 ? -72.704 -46.006 10.812 1.00 48.03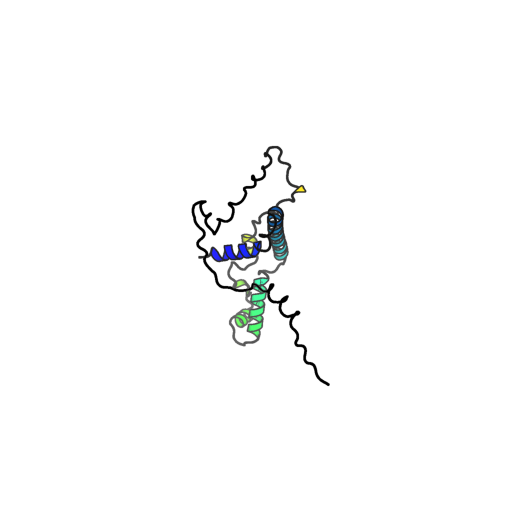 169 PRO A CA 1
ATOM 1355 C C . PRO A 1 169 ? -72.724 -47.387 11.484 1.00 48.03 169 PRO A C 1
ATOM 1357 O O . PRO A 1 169 ? -71.850 -48.221 11.252 1.00 48.03 169 PRO A O 1
ATOM 1360 N N . GLN A 1 170 ? -73.786 -47.658 12.252 1.00 44.41 170 GLN A N 1
ATOM 1361 C CA . GLN A 1 170 ? -74.249 -49.023 12.494 1.00 44.41 170 GLN A CA 1
ATOM 1362 C C . GLN A 1 170 ? -74.704 -49.608 11.153 1.00 44.41 170 GLN A C 1
ATOM 1364 O O . GLN A 1 170 ? -75.719 -49.193 10.599 1.00 44.41 170 GLN A O 1
ATOM 1369 N N . CYS A 1 171 ? -73.963 -50.578 10.634 1.00 37.69 171 CYS A N 1
ATOM 1370 C CA . CYS A 1 171 ? -74.493 -51.542 9.681 1.00 37.69 171 CYS A CA 1
ATOM 1371 C C . CYS A 1 171 ? -74.512 -52.896 10.387 1.00 37.69 171 CYS A C 1
ATOM 1373 O O . CYS A 1 171 ? -73.486 -53.556 10.524 1.00 37.69 171 CYS A O 1
ATOM 1375 N N . GLN A 1 172 ? -75.692 -53.276 10.880 1.00 43.47 172 GLN A N 1
ATOM 1376 C CA . GLN A 1 172 ? -76.030 -54.678 11.087 1.00 43.47 172 GLN A CA 1
ATOM 1377 C C . GLN A 1 172 ? -76.066 -55.354 9.709 1.00 43.47 172 GLN A C 1
ATOM 1379 O O . GLN A 1 172 ? -76.676 -54.808 8.787 1.00 43.47 172 GLN A O 1
ATOM 1384 N N . ASN A 1 173 ? -75.454 -56.529 9.564 1.00 39.31 173 ASN A N 1
ATOM 1385 C CA . ASN A 1 173 ? -76.175 -57.795 9.361 1.00 39.31 173 ASN A CA 1
ATOM 1386 C C . ASN A 1 173 ? -75.244 -58.906 8.836 1.00 39.31 173 ASN A C 1
ATOM 1388 O O . ASN A 1 173 ? -74.582 -58.720 7.818 1.00 39.31 173 ASN A O 1
ATOM 1392 N N . MET A 1 174 ? -75.360 -60.066 9.504 1.00 35.53 174 MET A N 1
ATOM 1393 C CA . MET A 1 174 ? -74.757 -61.397 9.272 1.00 35.53 174 MET A CA 1
ATOM 1394 C C . MET A 1 174 ? -73.328 -61.623 9.769 1.00 35.53 174 MET A C 1
ATOM 1396 O O . MET A 1 174 ? -72.395 -60.932 9.316 1.00 35.53 174 MET A O 1
#

Secondary structure (DSSP, 8-state):
--HHHHHHHHHHHHHHHHTS-HHHHHHHHHHHHHHHHHHHHHHHHS--SB-HHHHHHHHHHHHHHTTSS--HHHHHHHTT--GGGGS-TTSBHHHHHHHTSSPPPPPPPGGGS---TTSPP-PPPP-PPPPPPPPSSPPPPTT--------------SSSSSSTTS--------

Foldseek 3Di:
DCVVVVVVVVCVLQVVLVVDDPVSSVVSSLVVLVVVVVVVVVQLVPPDFFRPVVVVVVVVVLVVVVVPDDDPSVVCVVVVHDPVVPDDPCGTSVNVCVVCVPDDDRDDDPVPDPDDPPDDPDDPDDDDDPDPDPPPDDDDDPPDDPPPPPPDDDDPPDDVPVVVVPDDDDDDDD

Solvent-accessible surface area (backbone atoms only — not comparable to full-atom values): 11679 Å² total; per-residue (Å²): 142,67,64,63,64,54,52,52,51,49,51,63,70,42,52,93,26,69,88,44,59,70,69,60,20,51,52,48,51,51,51,54,51,48,51,52,52,51,54,50,54,58,62,65,66,54,86,57,67,48,40,72,74,56,46,56,55,49,52,54,53,48,60,60,37,78,75,45,100,84,41,74,66,53,55,42,58,73,68,71,53,64,73,71,75,76,48,59,80,73,51,37,35,67,46,47,47,59,77,63,58,84,61,84,72,81,77,74,56,81,92,68,55,80,86,68,87,86,62,77,78,82,72,77,79,78,84,70,79,72,83,71,80,77,72,89,66,81,85,77,59,95,84,57,76,80,76,82,75,81,75,89,76,88,82,89,84,83,76,72,73,80,67,67,78,77,70,78,83,89,74,88,81,135